Protein AF-A0ABC9Z0M8-F1 (afdb_monomer)

Nearest PDB structures (foldseek):
  5gpa-assembly1_A  TM=8.136E-01  e=2.003E-03  Halalkalibacterium halodurans C-125
  3f1b-assembly1_A-2  TM=7.529E-01  e=3.299E-03  Rhodococcus jostii RHA1
  6o6n-assembly1_A  TM=7.690E-01  e=6.971E-03  Mycobacterium tuberculosis
  5gp9-assembly1_A  TM=7.812E-01  e=6.971E-03  Halalkalibacterium halodurans C-125
  5gpa-assembly1_B  TM=7.809E-01  e=1.039E-02  Halalkalibacterium halodurans C-125

InterPro domains:
  IPR001647 DNA-binding HTH domain, TetR-type [PF00440] (26-63)
  IPR001647 DNA-binding HTH domain, TetR-type [PS50977] (18-78)
  IPR009057 Homedomain-like superfamily [SSF46689] (16-95)
  IPR050109 HTH-type, TetR-like transcriptional regulator [PTHR30055] (19-114)

Organism: NCBI:txid37332

Sequence (117 aa):
MESPLSLQALLTVAGPDDAVDTRIKEAALEQFALVGIRRTSADDIARRAGINRATLYRRMGGRGEITRAALAHEVRRTLAEIEQRIGDIADPLERHNRGFVVTVTILRDHPLLRRLF

pLDDT: mean 85.52, std 13.74, range [39.84, 98.19]

Mean predicted aligned error: 6.76 Å

Structure (mmCIF, N/CA/C/O backbone):
data_AF-A0ABC9Z0M8-F1
#
_entry.id   AF-A0ABC9Z0M8-F1
#
loop_
_atom_site.group_PDB
_atom_site.id
_atom_site.type_symbol
_atom_site.label_atom_id
_atom_site.label_alt_id
_atom_site.label_comp_id
_atom_site.label_asym_id
_atom_site.label_entity_id
_atom_site.label_seq_id
_atom_site.pdbx_PDB_ins_code
_atom_site.Cartn_x
_atom_site.Cartn_y
_atom_site.Cartn_z
_atom_site.occupancy
_atom_site.B_iso_or_equiv
_atom_site.auth_seq_id
_atom_site.auth_comp_id
_atom_site.auth_asym_id
_atom_site.auth_atom_id
_atom_site.pdbx_PDB_model_num
ATOM 1 N N . MET A 1 1 ? 28.057 8.109 -15.188 1.00 40.78 1 MET A N 1
ATOM 2 C CA . MET A 1 1 ? 28.169 7.335 -13.935 1.00 40.78 1 MET A CA 1
ATOM 3 C C . MET A 1 1 ? 26.968 7.718 -13.088 1.00 40.78 1 MET A C 1
ATOM 5 O O . MET A 1 1 ? 27.102 8.417 -12.101 1.00 40.78 1 MET A O 1
ATOM 9 N N . GLU A 1 2 ? 25.781 7.336 -13.549 1.00 39.84 2 GLU A N 1
ATOM 10 C CA . GLU A 1 2 ? 24.517 7.639 -12.881 1.00 39.84 2 GLU A CA 1
ATOM 11 C C . GLU A 1 2 ? 24.062 6.310 -12.299 1.00 39.84 2 GLU A C 1
ATOM 13 O O . GLU A 1 2 ? 23.705 5.402 -13.046 1.00 39.84 2 GLU A O 1
ATOM 18 N N . SER A 1 3 ? 24.181 6.154 -10.986 1.00 51.75 3 SER A N 1
ATOM 19 C CA . SER A 1 3 ? 23.597 5.018 -10.283 1.00 51.75 3 SER A CA 1
ATOM 20 C C . SER A 1 3 ? 22.269 5.502 -9.705 1.00 51.75 3 SER A C 1
ATOM 22 O O . SER A 1 3 ? 22.263 6.055 -8.603 1.00 51.75 3 SER A O 1
ATOM 24 N N . PRO A 1 4 ? 21.137 5.397 -10.428 1.00 48.53 4 PRO A N 1
ATOM 25 C CA . PRO A 1 4 ? 19.854 5.539 -9.779 1.00 48.53 4 PRO A CA 1
ATOM 26 C C . PRO A 1 4 ? 19.641 4.246 -8.996 1.00 48.53 4 PRO A C 1
ATOM 28 O O . PRO A 1 4 ? 19.800 3.155 -9.540 1.00 48.53 4 PRO A O 1
ATOM 31 N N . LEU A 1 5 ? 19.349 4.387 -7.707 1.00 55.28 5 LEU A N 1
ATOM 32 C CA . LEU A 1 5 ? 18.785 3.368 -6.818 1.00 55.28 5 LEU A CA 1
ATOM 33 C C . LEU A 1 5 ? 18.216 2.177 -7.607 1.00 55.28 5 LEU A C 1
ATOM 35 O O . LEU A 1 5 ? 17.166 2.311 -8.240 1.00 55.28 5 LEU A O 1
ATOM 39 N N . SER A 1 6 ? 18.932 1.047 -7.639 1.00 63.72 6 SER A N 1
ATOM 40 C CA . SER A 1 6 ? 18.496 -0.100 -8.436 1.00 63.72 6 SER A CA 1
ATOM 41 C C . SER A 1 6 ? 17.086 -0.496 -7.995 1.00 63.72 6 SER A C 1
ATOM 43 O O . SER A 1 6 ? 16.771 -0.476 -6.803 1.00 63.72 6 SER A O 1
ATOM 45 N N . LEU A 1 7 ? 16.216 -0.845 -8.946 1.00 57.41 7 LEU A N 1
ATOM 46 C CA . LEU A 1 7 ? 14.842 -1.272 -8.654 1.00 57.41 7 LEU A CA 1
ATOM 47 C C . LEU A 1 7 ? 14.821 -2.373 -7.575 1.00 57.41 7 LEU A C 1
ATOM 49 O O . LEU A 1 7 ? 13.988 -2.363 -6.673 1.00 57.41 7 LEU A O 1
ATOM 53 N N . GLN A 1 8 ? 15.837 -3.239 -7.593 1.00 58.53 8 GLN A N 1
ATOM 54 C CA . GLN A 1 8 ? 16.095 -4.252 -6.573 1.00 58.53 8 GLN A CA 1
ATOM 55 C C . GLN A 1 8 ? 16.373 -3.690 -5.168 1.00 58.53 8 GLN A C 1
ATOM 57 O O . GLN A 1 8 ? 15.874 -4.253 -4.194 1.00 58.53 8 GLN A O 1
ATOM 62 N N . ALA A 1 9 ? 17.118 -2.587 -5.036 1.00 62.19 9 ALA A N 1
ATOM 63 C CA . ALA A 1 9 ? 17.381 -1.941 -3.747 1.00 62.19 9 ALA A CA 1
ATOM 64 C C . ALA A 1 9 ? 16.103 -1.331 -3.148 1.00 62.19 9 ALA A C 1
ATOM 66 O O . ALA A 1 9 ? 15.881 -1.409 -1.944 1.00 62.19 9 ALA A O 1
ATOM 67 N N . LEU A 1 10 ? 15.215 -0.784 -3.984 1.00 62.12 10 LEU A N 1
ATOM 68 C CA . LEU A 1 10 ? 13.910 -0.284 -3.535 1.00 62.12 10 LEU A CA 1
ATOM 69 C C . LEU A 1 10 ? 12.962 -1.420 -3.110 1.00 62.12 10 LEU A C 1
ATOM 71 O O . LEU A 1 10 ? 12.147 -1.236 -2.205 1.00 62.12 10 LEU A O 1
ATOM 75 N N . LEU A 1 11 ? 13.089 -2.602 -3.718 1.00 62.00 11 LEU A N 1
ATOM 76 C CA . LEU A 1 11 ? 12.300 -3.790 -3.378 1.00 62.00 11 LEU A CA 1
ATOM 77 C C . LEU A 1 11 ? 12.731 -4.458 -2.055 1.00 62.00 11 LEU A C 1
ATOM 79 O O . LEU A 1 11 ? 11.906 -5.108 -1.417 1.00 62.00 11 LEU A O 1
ATOM 83 N N . THR A 1 12 ? 13.982 -4.283 -1.613 1.00 61.88 12 THR A N 1
ATOM 84 C CA . THR A 1 12 ? 14.573 -5.002 -0.458 1.00 61.88 12 THR A CA 1
ATOM 85 C C . THR A 1 12 ? 14.512 -4.267 0.889 1.00 61.88 12 THR A C 1
ATOM 87 O O . THR A 1 12 ? 14.834 -4.859 1.915 1.00 61.88 12 THR A O 1
ATOM 90 N N . VAL A 1 13 ? 14.068 -3.005 0.940 1.00 57.09 13 VAL A N 1
ATOM 91 C CA . VAL A 1 13 ? 14.150 -2.148 2.151 1.00 57.09 13 VAL A CA 1
ATOM 92 C C . VAL A 1 13 ? 13.149 -2.490 3.277 1.00 57.09 13 VAL A C 1
ATOM 94 O O . VAL A 1 13 ? 13.261 -1.949 4.374 1.00 57.09 13 VAL A O 1
ATOM 97 N N . ALA A 1 14 ? 12.199 -3.409 3.086 1.00 57.34 14 ALA A N 1
ATOM 98 C CA . ALA A 1 14 ? 11.239 -3.785 4.133 1.00 57.34 14 ALA A CA 1
ATOM 99 C C . ALA A 1 14 ? 11.323 -5.279 4.478 1.00 57.34 14 ALA A C 1
ATOM 101 O O . ALA A 1 14 ? 11.325 -6.120 3.581 1.00 57.34 14 ALA A O 1
ATOM 102 N N . GLY A 1 15 ? 11.356 -5.599 5.778 1.00 61.69 15 GLY A N 1
ATOM 103 C CA . GLY A 1 15 ? 11.262 -6.977 6.270 1.00 61.69 15 GLY A CA 1
ATOM 104 C C . GLY A 1 15 ? 9.948 -7.657 5.850 1.00 61.69 15 GLY A C 1
ATOM 105 O O . GLY A 1 15 ? 8.992 -6.965 5.490 1.00 61.69 15 GLY A O 1
ATOM 106 N N . PRO A 1 16 ? 9.892 -9.001 5.857 1.00 64.75 16 PRO A N 1
ATOM 107 C CA . PRO A 1 16 ? 8.727 -9.738 5.384 1.00 64.75 16 PRO A CA 1
ATOM 108 C C . PRO A 1 16 ? 7.494 -9.424 6.240 1.00 64.75 16 PRO A C 1
ATOM 110 O O . PRO A 1 16 ? 7.528 -9.552 7.463 1.00 64.75 16 PRO A O 1
ATOM 113 N N . ASP A 1 17 ? 6.411 -9.021 5.576 1.00 81.19 17 ASP A N 1
ATOM 114 C CA . ASP A 1 17 ? 5.098 -8.856 6.199 1.00 81.19 17 ASP A CA 1
ATOM 115 C C . ASP A 1 17 ? 4.492 -10.235 6.485 1.00 81.19 17 ASP A C 1
ATOM 117 O O . ASP A 1 17 ? 4.551 -11.129 5.637 1.00 81.19 17 ASP A O 1
ATOM 121 N N . ASP A 1 18 ? 3.879 -10.408 7.659 1.00 90.62 18 ASP A N 1
ATOM 122 C CA . ASP A 1 18 ? 3.026 -11.573 7.893 1.00 90.62 18 ASP A CA 1
ATOM 123 C C . ASP A 1 18 ? 1.660 -11.408 7.196 1.00 90.62 18 ASP A C 1
ATOM 125 O O . ASP A 1 18 ? 1.274 -10.326 6.744 1.00 90.62 18 ASP A O 1
ATOM 129 N N . ALA A 1 19 ? 0.886 -12.493 7.118 1.00 93.62 19 ALA A N 1
ATOM 130 C CA . ALA A 1 19 ? -0.404 -12.488 6.427 1.00 93.62 19 ALA A CA 1
ATOM 131 C C . ALA A 1 19 ? -1.436 -11.510 7.028 1.00 93.62 19 ALA A C 1
ATOM 133 O O . ALA A 1 19 ? -2.405 -11.138 6.364 1.00 93.62 19 ALA A O 1
ATOM 134 N N . VAL A 1 20 ? -1.291 -11.108 8.293 1.00 95.44 20 VAL A N 1
ATOM 135 C CA . VAL A 1 20 ? -2.172 -10.104 8.905 1.00 95.44 20 VAL A CA 1
ATOM 136 C C . VAL A 1 20 ? -1.747 -8.713 8.457 1.00 95.44 20 VAL A C 1
ATOM 138 O O . VAL A 1 20 ? -2.600 -7.905 8.093 1.00 95.44 20 VAL A O 1
ATOM 141 N N . ASP A 1 21 ? -0.445 -8.449 8.440 1.00 95.94 21 ASP A N 1
ATOM 142 C CA . ASP A 1 21 ? 0.108 -7.166 8.029 1.00 95.94 21 ASP A CA 1
ATOM 143 C C . ASP A 1 21 ? -0.183 -6.866 6.557 1.00 95.94 21 ASP A C 1
ATOM 145 O O . ASP A 1 21 ? -0.576 -5.742 6.235 1.00 95.94 21 ASP A O 1
ATOM 149 N N . THR A 1 22 ? -0.095 -7.872 5.681 1.00 95.81 22 THR A N 1
ATOM 150 C CA . THR A 1 22 ? -0.518 -7.758 4.277 1.00 95.81 22 THR A CA 1
ATOM 151 C C . THR A 1 22 ? -1.997 -7.393 4.168 1.00 95.81 22 THR A C 1
ATOM 153 O O . THR A 1 22 ? -2.326 -6.379 3.555 1.00 95.81 22 THR A O 1
ATOM 156 N N . ARG A 1 23 ? -2.892 -8.129 4.847 1.00 97.31 23 ARG A N 1
ATOM 157 C CA . ARG A 1 23 ? -4.342 -7.852 4.808 1.00 97.31 23 ARG A CA 1
ATOM 158 C C . ARG A 1 23 ? -4.695 -6.459 5.314 1.00 97.31 23 ARG A C 1
ATOM 160 O O . ARG A 1 23 ? -5.600 -5.824 4.781 1.00 97.31 23 ARG A O 1
ATOM 167 N N . ILE A 1 24 ? -4.002 -5.965 6.340 1.00 98.12 24 ILE A N 1
ATOM 168 C CA . ILE A 1 24 ? -4.202 -4.599 6.838 1.00 98.12 24 ILE A CA 1
ATOM 169 C C . ILE A 1 24 ? -3.841 -3.567 5.762 1.00 98.12 24 ILE A C 1
ATOM 171 O O . ILE A 1 24 ? -4.583 -2.603 5.564 1.00 98.12 24 ILE A O 1
ATOM 175 N N . LYS A 1 25 ? -2.707 -3.752 5.077 1.00 97.38 25 LYS A N 1
ATOM 176 C CA . LYS A 1 25 ? -2.224 -2.823 4.045 1.00 97.38 25 LYS A CA 1
ATOM 177 C C . LYS A 1 25 ? -3.140 -2.838 2.826 1.00 97.38 25 LYS A C 1
ATOM 179 O O . LYS A 1 25 ? -3.545 -1.767 2.384 1.00 97.38 25 LYS A O 1
ATOM 184 N N . GLU A 1 26 ? -3.549 -4.015 2.361 1.00 97.25 26 GLU A N 1
ATOM 185 C CA . GLU A 1 26 ? -4.524 -4.173 1.274 1.00 97.25 26 GLU A CA 1
ATOM 186 C C . GLU A 1 26 ? -5.876 -3.539 1.633 1.00 97.25 26 GLU A C 1
ATOM 188 O O . GLU A 1 26 ? -6.390 -2.707 0.887 1.00 97.25 26 GLU A O 1
ATOM 193 N N . ALA A 1 27 ? -6.406 -3.812 2.831 1.00 98.06 27 ALA A N 1
ATOM 194 C CA . ALA A 1 27 ? -7.648 -3.200 3.300 1.00 98.06 27 ALA A CA 1
ATOM 195 C C . ALA A 1 27 ? -7.566 -1.665 3.350 1.00 98.06 27 ALA A C 1
ATOM 197 O O . ALA A 1 27 ? -8.529 -0.974 3.005 1.00 98.06 27 ALA A O 1
ATOM 198 N N . ALA A 1 28 ? -6.422 -1.117 3.769 1.00 97.81 28 ALA A N 1
ATOM 199 C CA . ALA A 1 28 ? -6.185 0.319 3.762 1.00 97.81 28 ALA A CA 1
ATOM 200 C C . ALA A 1 28 ? -6.160 0.885 2.336 1.00 97.81 28 ALA A C 1
ATOM 202 O O . ALA A 1 28 ? -6.844 1.875 2.080 1.00 97.81 28 ALA A O 1
ATOM 203 N N . LEU A 1 29 ? -5.442 0.248 1.407 1.00 97.06 29 LEU A N 1
ATOM 204 C CA . LEU A 1 29 ? -5.376 0.656 -0.001 1.00 97.06 29 LEU A CA 1
ATOM 205 C C . LEU A 1 29 ? -6.757 0.639 -0.661 1.00 97.06 29 LEU A C 1
ATOM 207 O O . LEU A 1 29 ? -7.135 1.604 -1.326 1.00 97.06 29 LEU A O 1
ATOM 211 N N . GLU A 1 30 ? -7.556 -0.394 -0.405 1.00 95.94 30 GLU A N 1
ATOM 212 C CA . GLU A 1 30 ? -8.930 -0.484 -0.899 1.00 95.94 30 GLU A CA 1
ATOM 213 C C . GLU A 1 30 ? -9.811 0.651 -0.361 1.00 95.94 30 GLU A C 1
ATOM 215 O O . GLU A 1 30 ? -10.587 1.254 -1.106 1.00 95.94 30 GLU A O 1
ATOM 220 N N . GLN A 1 31 ? -9.692 0.992 0.926 1.00 96.25 31 GLN A N 1
ATOM 221 C CA . GLN A 1 31 ? -10.410 2.140 1.484 1.00 96.25 31 GLN A CA 1
ATOM 222 C C . GLN A 1 31 ? -9.913 3.473 0.916 1.00 96.25 31 GLN A C 1
ATOM 224 O O . GLN A 1 31 ? -10.728 4.338 0.583 1.00 96.25 31 GLN A O 1
ATOM 229 N N . PHE A 1 32 ? -8.603 3.626 0.724 1.00 95.12 32 PHE A N 1
ATOM 230 C CA . PHE A 1 32 ? -8.025 4.823 0.119 1.00 95.12 32 PHE A CA 1
ATOM 231 C C . PHE A 1 32 ? -8.525 5.018 -1.315 1.00 95.12 32 PHE A C 1
ATOM 233 O O . PHE A 1 32 ? -8.890 6.136 -1.673 1.00 95.12 32 PHE A O 1
ATOM 240 N N . ALA A 1 33 ? -8.623 3.948 -2.105 1.00 91.88 33 ALA A N 1
ATOM 241 C CA . ALA A 1 33 ? -9.184 3.994 -3.453 1.00 91.88 33 ALA A CA 1
ATOM 242 C C . ALA A 1 33 ? -10.690 4.317 -3.446 1.00 91.88 33 ALA A C 1
ATOM 244 O O . ALA A 1 33 ? -11.175 5.065 -4.298 1.00 91.88 33 ALA A O 1
ATOM 245 N N . LEU A 1 34 ? -11.438 3.795 -2.467 1.00 91.94 34 LEU A N 1
ATOM 246 C CA . LEU A 1 34 ? -12.888 3.967 -2.393 1.00 91.94 34 LEU A CA 1
ATOM 247 C C . LEU A 1 34 ? -13.299 5.382 -1.966 1.00 91.94 34 LEU A C 1
ATOM 249 O O . LEU A 1 34 ? -14.115 6.020 -2.640 1.00 91.94 34 LEU A O 1
ATOM 253 N N . VAL A 1 35 ? -12.748 5.889 -0.860 1.00 91.00 35 VAL A N 1
ATOM 254 C CA . VAL A 1 35 ? -13.201 7.144 -0.222 1.00 91.00 35 VAL A CA 1
ATOM 255 C C . VAL A 1 35 ? -12.109 8.207 -0.084 1.00 91.00 35 VAL A C 1
ATOM 257 O O . VAL A 1 35 ? -12.406 9.336 0.306 1.00 91.00 35 VAL A O 1
ATOM 260 N N . GLY A 1 36 ? -10.865 7.890 -0.444 1.00 91.25 36 GLY A N 1
ATOM 261 C CA . GLY A 1 36 ? -9.706 8.765 -0.274 1.00 91.25 36 GLY A CA 1
ATOM 262 C C . GLY A 1 36 ? -9.027 8.599 1.089 1.00 91.25 36 GLY A C 1
ATOM 263 O O . GLY A 1 36 ? -9.651 8.226 2.088 1.00 91.25 36 GLY A O 1
ATOM 264 N N . ILE A 1 37 ? -7.731 8.927 1.152 1.00 92.12 37 ILE A N 1
ATOM 265 C CA . ILE A 1 37 ? -6.914 8.771 2.368 1.00 92.12 37 ILE A CA 1
ATOM 266 C C . ILE A 1 37 ? -7.510 9.573 3.528 1.00 92.12 37 ILE A C 1
ATOM 268 O O . ILE A 1 37 ? -7.750 9.011 4.590 1.00 92.12 37 ILE A O 1
ATOM 272 N N . ARG A 1 38 ? -7.813 10.863 3.335 1.00 91.00 38 ARG A N 1
ATOM 273 C CA . ARG A 1 38 ? -8.297 11.740 4.421 1.00 91.00 38 ARG A CA 1
ATOM 274 C C . ARG A 1 38 ? -9.606 11.264 5.060 1.00 91.00 38 ARG A C 1
ATOM 276 O O . ARG A 1 38 ? -9.779 11.437 6.259 1.00 91.00 38 ARG A O 1
ATOM 283 N N . ARG A 1 39 ? -10.510 10.667 4.276 1.00 92.50 39 ARG A N 1
ATOM 284 C CA . ARG A 1 39 ? -11.838 10.222 4.738 1.00 92.50 39 ARG A CA 1
ATOM 285 C C . ARG A 1 39 ? -11.855 8.792 5.272 1.00 92.50 39 ARG A C 1
ATOM 287 O O . ARG A 1 39 ? -12.841 8.391 5.875 1.00 92.50 39 ARG A O 1
ATOM 294 N N . THR A 1 40 ? -10.792 8.023 5.055 1.00 95.19 40 THR A N 1
ATOM 295 C CA . THR A 1 40 ? -10.708 6.644 5.545 1.00 95.19 40 THR A CA 1
ATOM 296 C C . THR A 1 40 ? -10.494 6.628 7.063 1.00 95.19 40 THR A C 1
ATOM 298 O O . THR A 1 40 ? -9.577 7.287 7.569 1.00 95.19 40 THR A O 1
ATOM 301 N N . SER A 1 41 ? -11.303 5.853 7.788 1.00 95.56 41 SER A N 1
ATOM 302 C CA . SER A 1 41 ? -11.178 5.667 9.238 1.00 95.56 41 SER A CA 1
ATOM 303 C C . SER A 1 41 ? -10.365 4.412 9.589 1.00 95.56 41 SER A C 1
ATOM 305 O O . SER A 1 41 ? -10.276 3.470 8.803 1.00 95.56 41 SER A O 1
ATOM 307 N N . ALA A 1 42 ? -9.764 4.376 10.784 1.00 95.75 42 ALA A N 1
ATOM 308 C CA . ALA A 1 42 ? -9.084 3.171 11.277 1.00 95.75 42 ALA A CA 1
ATOM 309 C C . ALA A 1 42 ? -10.067 2.009 11.511 1.00 95.75 42 ALA A C 1
ATOM 311 O O . ALA A 1 42 ? -9.695 0.850 11.341 1.00 95.75 42 ALA A O 1
ATOM 312 N N . ASP A 1 43 ? -11.318 2.319 11.858 1.00 96.94 43 ASP A N 1
ATOM 313 C CA . ASP A 1 43 ? -12.363 1.320 12.084 1.00 96.94 43 ASP A CA 1
ATOM 314 C C . ASP A 1 43 ? -12.780 0.645 10.773 1.00 96.94 43 ASP A C 1
ATOM 316 O O . ASP A 1 43 ? -12.929 -0.575 10.733 1.00 96.94 43 ASP A O 1
ATOM 320 N N . ASP A 1 44 ? -12.875 1.400 9.674 1.00 96.94 44 ASP A N 1
ATOM 321 C CA . ASP A 1 44 ? -13.152 0.838 8.349 1.00 96.94 44 ASP A CA 1
ATOM 322 C C . ASP A 1 44 ? -12.038 -0.087 7.864 1.00 96.94 44 ASP A C 1
ATOM 324 O O . ASP A 1 44 ? -12.320 -1.159 7.324 1.00 96.94 44 ASP A O 1
ATOM 328 N N . ILE A 1 45 ? -10.779 0.303 8.093 1.00 98.12 45 ILE A N 1
ATOM 329 C CA . ILE A 1 45 ? -9.614 -0.529 7.770 1.00 98.12 45 ILE A CA 1
ATOM 330 C C . ILE A 1 45 ? -9.648 -1.813 8.599 1.00 98.12 45 ILE A C 1
ATOM 332 O O . ILE A 1 45 ? -9.542 -2.900 8.038 1.00 98.12 45 ILE A O 1
ATOM 336 N N . ALA A 1 46 ? -9.828 -1.706 9.919 1.00 97.81 46 ALA A N 1
ATOM 337 C CA . ALA A 1 46 ? -9.854 -2.858 10.816 1.00 97.81 46 ALA A CA 1
ATOM 338 C C . ALA A 1 46 ? -10.985 -3.832 10.450 1.00 97.81 46 ALA A C 1
ATOM 340 O O . ALA A 1 46 ? -10.746 -5.031 10.294 1.00 97.81 46 ALA A O 1
ATOM 341 N N . ARG A 1 47 ? -12.195 -3.306 10.217 1.00 97.88 47 ARG A N 1
ATOM 342 C CA . ARG A 1 47 ? -13.363 -4.082 9.787 1.00 97.88 47 ARG A CA 1
ATOM 343 C C . ARG A 1 47 ? -13.103 -4.811 8.472 1.00 97.88 47 ARG A C 1
ATOM 345 O O . ARG A 1 47 ? -13.378 -6.003 8.384 1.00 97.88 47 ARG A O 1
ATOM 352 N N . ARG A 1 48 ? -12.560 -4.125 7.462 1.00 97.81 48 ARG A N 1
ATOM 353 C CA . ARG A 1 48 ? -12.245 -4.731 6.158 1.00 97.81 48 ARG A CA 1
ATOM 354 C C . ARG A 1 48 ? -11.124 -5.768 6.252 1.00 97.81 48 ARG A C 1
ATOM 356 O O . ARG A 1 48 ? -11.212 -6.807 5.614 1.00 97.81 48 ARG A O 1
ATOM 363 N N . ALA A 1 49 ? -10.123 -5.530 7.094 1.00 97.69 49 ALA A N 1
ATOM 364 C CA . ALA A 1 49 ? -9.061 -6.490 7.377 1.00 97.69 49 ALA A CA 1
ATOM 365 C C . ALA A 1 49 ? -9.519 -7.662 8.273 1.00 97.69 49 ALA A C 1
ATOM 367 O O . ALA A 1 49 ? -8.728 -8.566 8.540 1.00 97.69 49 ALA A O 1
ATOM 368 N N . GLY A 1 50 ? -10.766 -7.673 8.763 1.00 97.94 50 GLY A N 1
ATOM 369 C CA . GLY A 1 50 ? -11.289 -8.731 9.630 1.00 97.94 50 GLY A CA 1
ATOM 370 C C . GLY A 1 50 ? -10.601 -8.796 10.997 1.00 97.94 50 GLY A C 1
ATOM 371 O O . GLY A 1 50 ? -10.406 -9.884 11.536 1.00 97.94 50 GLY A O 1
ATOM 372 N N . ILE A 1 51 ? -10.179 -7.651 11.542 1.00 98.19 51 ILE A N 1
ATOM 373 C CA . ILE A 1 51 ? -9.515 -7.547 12.848 1.00 98.19 51 ILE A CA 1
ATOM 374 C C . ILE A 1 51 ? -10.158 -6.460 13.714 1.00 98.19 51 ILE A C 1
ATOM 376 O O . ILE A 1 51 ? -10.870 -5.584 13.230 1.00 98.19 51 ILE A O 1
ATOM 380 N N . ASN A 1 52 ? -9.870 -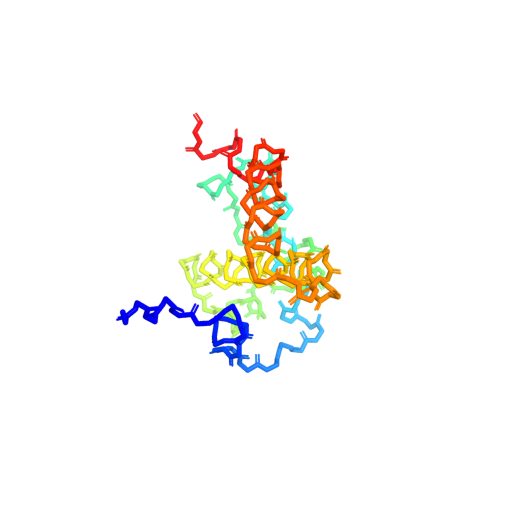6.476 15.016 1.00 97.62 52 ASN A N 1
ATOM 381 C CA . ASN A 1 52 ? -10.258 -5.374 15.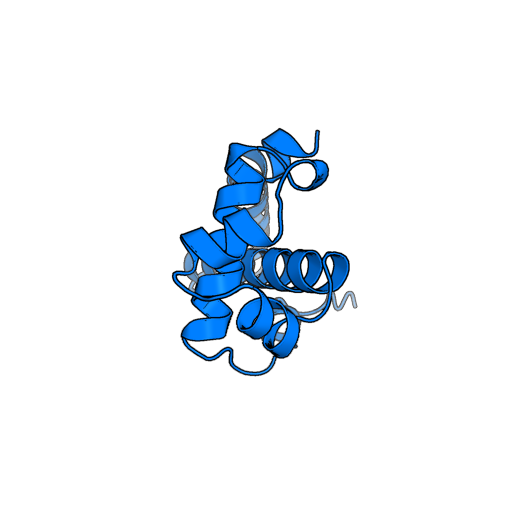896 1.00 97.62 52 ASN A CA 1
ATOM 382 C C . ASN A 1 52 ? -9.281 -4.185 15.800 1.00 97.62 52 ASN A C 1
ATOM 384 O O . ASN A 1 52 ? -8.102 -4.333 15.462 1.00 97.62 52 ASN A O 1
ATOM 388 N N . ARG A 1 53 ? -9.772 -2.995 16.162 1.00 97.19 53 ARG A N 1
ATOM 389 C CA . ARG A 1 53 ? -9.014 -1.735 16.117 1.00 97.19 53 ARG A CA 1
ATOM 390 C C . ARG A 1 53 ? -7.750 -1.751 16.987 1.00 97.19 53 ARG A C 1
ATOM 392 O O . ARG A 1 53 ? -6.724 -1.207 16.591 1.00 97.19 53 ARG A O 1
ATOM 399 N N . ALA A 1 54 ? -7.797 -2.398 18.152 1.00 97.25 54 ALA A N 1
ATOM 400 C CA . ALA A 1 54 ? -6.635 -2.515 19.037 1.00 97.25 54 ALA A CA 1
ATOM 401 C C . ALA A 1 54 ? -5.491 -3.311 18.381 1.00 97.25 54 ALA A C 1
ATOM 403 O O . ALA A 1 54 ? -4.325 -2.947 18.500 1.00 97.25 54 ALA A O 1
ATOM 404 N N . THR A 1 55 ? -5.824 -4.367 17.636 1.00 97.44 55 THR A N 1
ATOM 405 C CA . THR A 1 55 ? -4.860 -5.177 16.879 1.00 97.44 55 THR A CA 1
ATOM 406 C C . THR A 1 55 ? -4.264 -4.389 15.721 1.00 97.44 55 THR A C 1
ATOM 408 O O . THR A 1 55 ? -3.059 -4.479 15.502 1.00 97.44 55 THR A O 1
ATOM 411 N N . LEU A 1 56 ? -5.076 -3.580 15.032 1.00 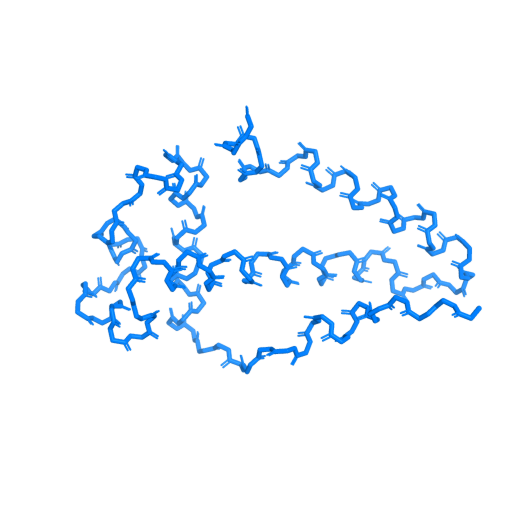97.88 56 LEU A N 1
ATOM 412 C CA . LEU A 1 56 ? -4.605 -2.682 13.977 1.00 97.88 56 LEU A CA 1
ATOM 413 C C . LEU A 1 56 ? -3.532 -1.718 14.506 1.00 97.88 56 LEU A C 1
ATOM 415 O O . LEU A 1 56 ? -2.427 -1.689 13.970 1.00 97.88 56 LEU A O 1
ATOM 419 N N . TYR A 1 57 ? -3.826 -0.977 15.581 1.00 97.06 57 TYR A N 1
ATOM 420 C CA . TYR A 1 57 ? -2.868 -0.020 16.147 1.00 97.06 57 TYR A CA 1
ATOM 421 C C . TYR A 1 57 ? -1.629 -0.694 16.734 1.00 97.06 57 TYR A C 1
ATOM 423 O O . TYR A 1 57 ? -0.531 -0.168 16.585 1.00 97.06 57 TYR A O 1
ATOM 431 N N . ARG A 1 58 ? -1.775 -1.868 17.362 1.00 96.31 58 ARG A N 1
ATOM 432 C CA . ARG A 1 58 ? -0.628 -2.627 17.878 1.00 96.31 58 ARG A CA 1
ATOM 433 C C . ARG A 1 58 ? 0.339 -3.037 16.763 1.00 96.31 58 ARG A C 1
ATOM 435 O O . ARG A 1 58 ? 1.540 -3.020 16.988 1.00 96.31 58 ARG A O 1
ATOM 442 N N . ARG A 1 59 ? -0.180 -3.426 15.593 1.00 94.88 59 ARG A N 1
ATOM 443 C CA . ARG A 1 59 ? 0.630 -3.904 14.460 1.00 94.88 59 ARG A CA 1
ATOM 444 C C . ARG A 1 59 ? 1.210 -2.776 13.615 1.00 94.88 59 ARG A C 1
ATOM 446 O O . ARG A 1 59 ? 2.369 -2.838 13.233 1.00 94.88 59 ARG A O 1
ATOM 453 N N . MET A 1 60 ? 0.412 -1.750 13.326 1.00 95.00 60 MET A N 1
ATOM 454 C CA . MET A 1 60 ? 0.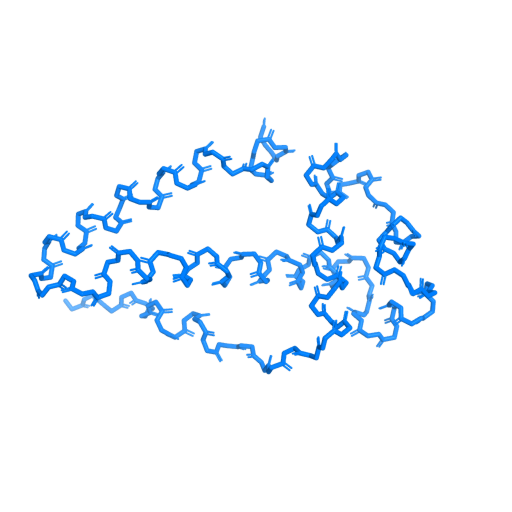786 -0.712 12.359 1.00 95.00 60 MET A CA 1
ATOM 455 C C . MET A 1 60 ? 1.160 0.629 12.979 1.00 95.00 60 MET A C 1
ATOM 457 O O . MET A 1 60 ? 1.644 1.497 12.261 1.00 95.00 60 MET A O 1
ATOM 461 N N . GLY A 1 61 ? 0.907 0.843 14.269 1.00 95.31 61 GLY A N 1
ATOM 462 C CA . GLY A 1 61 ? 0.972 2.175 14.862 1.00 95.31 61 GLY A CA 1
ATOM 463 C C . GLY A 1 61 ? -0.193 3.062 14.415 1.00 95.31 61 GLY A C 1
ATOM 464 O O . GLY A 1 61 ? -1.256 2.576 14.026 1.00 95.31 61 GLY A O 1
ATOM 465 N N . GLY A 1 62 ? -0.012 4.379 14.515 1.00 94.75 62 GLY A N 1
ATOM 466 C CA . GLY A 1 62 ? -1.049 5.379 14.274 1.00 94.75 62 GLY A CA 1
ATOM 467 C C . GLY A 1 62 ? -1.494 5.530 12.812 1.00 94.75 62 GLY A C 1
ATOM 468 O O . GLY A 1 62 ? -1.086 4.819 11.895 1.00 94.75 62 GLY A O 1
ATOM 469 N N . ARG A 1 63 ? -2.387 6.500 12.573 1.00 92.81 63 ARG A N 1
ATOM 470 C CA . ARG A 1 63 ? -2.997 6.746 11.250 1.00 92.81 63 ARG A CA 1
ATOM 471 C C . ARG A 1 63 ? -1.954 7.049 10.167 1.00 92.81 63 ARG A C 1
ATOM 473 O O . ARG A 1 63 ? -2.129 6.623 9.021 1.00 92.81 63 ARG A O 1
ATOM 480 N N . GLY A 1 64 ? -0.911 7.804 10.517 1.00 93.19 64 GLY A N 1
ATOM 481 C CA . GLY A 1 64 ? 0.170 8.167 9.601 1.00 93.19 64 GLY A CA 1
ATOM 482 C C . GLY A 1 64 ? 1.027 6.958 9.234 1.00 93.19 64 GLY A C 1
ATOM 483 O O . GLY A 1 64 ? 1.358 6.765 8.067 1.00 93.19 64 GLY A O 1
ATOM 484 N N . GLU A 1 65 ? 1.314 6.105 10.210 1.00 95.69 65 GLU A N 1
ATOM 485 C CA . GLU A 1 65 ? 2.065 4.866 10.055 1.00 95.69 65 GLU A CA 1
ATOM 486 C C . GLU A 1 65 ? 1.309 3.843 9.212 1.00 95.69 65 GLU A C 1
ATOM 488 O O . GLU A 1 65 ? 1.878 3.335 8.249 1.00 95.69 65 GLU A O 1
ATOM 493 N N . ILE A 1 66 ? 0.009 3.649 9.464 1.00 95.75 66 ILE A N 1
ATOM 494 C CA . ILE A 1 66 ? -0.870 2.820 8.622 1.00 95.75 66 ILE A CA 1
ATOM 495 C C . ILE A 1 66 ? -0.829 3.302 7.167 1.00 95.75 66 ILE A C 1
ATOM 497 O O . ILE A 1 66 ? -0.673 2.506 6.243 1.00 95.75 66 ILE A O 1
ATOM 501 N N . THR A 1 67 ? -0.943 4.617 6.954 1.00 94.25 67 THR A N 1
ATOM 502 C CA . THR A 1 67 ? -0.936 5.200 5.604 1.00 94.25 67 THR A CA 1
ATOM 503 C C . THR A 1 67 ? 0.402 4.964 4.911 1.00 94.25 67 THR A C 1
ATOM 505 O O . THR A 1 67 ? 0.429 4.505 3.772 1.00 94.25 67 THR A O 1
ATOM 508 N N . ARG A 1 68 ? 1.517 5.221 5.601 1.00 92.12 68 ARG A N 1
ATOM 509 C CA . ARG A 1 68 ? 2.864 5.009 5.060 1.00 92.12 68 ARG A CA 1
ATOM 510 C C . ARG A 1 68 ? 3.118 3.539 4.738 1.00 92.12 68 ARG A C 1
ATOM 512 O O . ARG A 1 68 ? 3.639 3.243 3.670 1.00 92.12 68 ARG A O 1
ATOM 519 N N . ALA A 1 69 ? 2.730 2.632 5.633 1.00 93.12 69 ALA A N 1
ATOM 520 C CA . ALA A 1 69 ? 2.902 1.195 5.452 1.00 93.12 69 ALA A CA 1
ATOM 521 C C . ALA A 1 69 ? 2.116 0.678 4.240 1.00 93.12 69 ALA A C 1
ATOM 523 O O . ALA A 1 69 ? 2.664 -0.075 3.436 1.00 93.12 69 ALA A O 1
ATOM 524 N N . ALA A 1 70 ? 0.866 1.121 4.083 1.00 94.38 70 ALA A N 1
ATOM 525 C CA . ALA A 1 70 ? 0.021 0.776 2.946 1.00 94.38 70 ALA A CA 1
ATOM 526 C C . ALA A 1 70 ? 0.595 1.308 1.623 1.00 94.38 70 ALA A C 1
ATOM 528 O O . ALA A 1 70 ? 0.773 0.544 0.680 1.00 94.38 70 ALA A O 1
ATOM 529 N N . LEU A 1 71 ? 0.971 2.589 1.557 1.00 91.06 71 LEU A N 1
ATOM 530 C CA . LEU A 1 71 ? 1.554 3.167 0.340 1.00 91.06 71 LEU A CA 1
ATOM 531 C C . LEU A 1 71 ? 2.899 2.523 -0.022 1.00 91.06 71 LEU A C 1
ATOM 533 O O . LEU A 1 71 ? 3.146 2.233 -1.186 1.00 91.06 71 LEU A O 1
ATOM 537 N N . ALA A 1 72 ? 3.751 2.236 0.964 1.00 89.00 72 ALA A N 1
ATOM 538 C CA . ALA A 1 72 ? 5.008 1.529 0.728 1.00 89.00 72 ALA A CA 1
ATOM 539 C C . ALA A 1 72 ? 4.788 0.088 0.239 1.00 89.00 72 ALA A C 1
ATOM 541 O O . ALA A 1 72 ? 5.620 -0.445 -0.494 1.00 89.00 72 ALA A O 1
ATOM 542 N N . HIS A 1 73 ? 3.702 -0.565 0.660 1.00 91.25 73 HIS A N 1
ATOM 543 C CA . HIS A 1 73 ? 3.302 -1.867 0.128 1.00 91.25 73 HIS A CA 1
ATOM 544 C C . HIS A 1 73 ? 2.883 -1.760 -1.341 1.00 91.25 73 HIS A C 1
ATOM 546 O O . HIS A 1 73 ? 3.384 -2.523 -2.163 1.00 91.25 73 HIS A O 1
ATOM 552 N N . GLU A 1 74 ? 2.070 -0.763 -1.693 1.00 91.19 74 GLU A N 1
ATOM 553 C CA . GLU A 1 74 ? 1.629 -0.569 -3.079 1.00 91.19 74 GLU A CA 1
ATOM 554 C C . GLU A 1 74 ? 2.771 -0.201 -4.027 1.00 91.19 74 GLU A C 1
ATOM 556 O O . GLU A 1 74 ? 2.857 -0.727 -5.137 1.00 91.19 74 GLU A O 1
ATOM 561 N N . VAL A 1 75 ? 3.701 0.647 -3.576 1.00 86.94 75 VAL A N 1
ATOM 562 C CA . VAL A 1 75 ? 4.911 0.964 -4.344 1.00 86.94 75 VAL A CA 1
ATOM 563 C C . VAL A 1 75 ? 5.705 -0.311 -4.613 1.00 86.94 75 VAL A C 1
ATOM 565 O O . VAL A 1 75 ? 6.043 -0.577 -5.760 1.00 86.94 75 VAL A O 1
ATOM 568 N N . ARG A 1 76 ? 5.953 -1.150 -3.600 1.00 86.25 76 ARG A N 1
ATOM 569 C CA . ARG A 1 76 ? 6.676 -2.421 -3.788 1.00 86.25 76 ARG A CA 1
ATOM 570 C C . ARG A 1 76 ? 5.957 -3.362 -4.752 1.00 86.25 76 ARG A C 1
ATOM 572 O O . ARG A 1 76 ? 6.604 -3.924 -5.629 1.00 86.25 76 ARG A O 1
ATOM 579 N N . ARG A 1 77 ? 4.635 -3.500 -4.622 1.00 87.75 77 ARG A N 1
ATOM 580 C CA . ARG A 1 77 ? 3.807 -4.305 -5.530 1.00 87.75 77 ARG A CA 1
ATOM 581 C C . ARG A 1 77 ? 3.918 -3.803 -6.975 1.00 87.75 77 ARG A C 1
ATOM 583 O O . ARG A 1 77 ? 4.154 -4.599 -7.876 1.00 87.75 77 ARG A O 1
ATOM 590 N N . THR A 1 78 ? 3.835 -2.489 -7.175 1.00 86.44 78 THR A N 1
ATOM 591 C CA . THR A 1 78 ? 3.973 -1.846 -8.491 1.00 86.44 78 THR A CA 1
ATOM 592 C C . THR A 1 78 ? 5.365 -2.057 -9.087 1.00 86.44 78 THR A C 1
ATOM 594 O O . THR A 1 78 ? 5.499 -2.410 -10.254 1.00 86.44 78 THR A O 1
ATOM 597 N N . LEU A 1 79 ? 6.419 -1.880 -8.287 1.00 84.38 79 LEU A N 1
ATOM 598 C CA . LEU A 1 79 ? 7.798 -2.096 -8.729 1.00 84.38 79 LEU A CA 1
ATOM 599 C C . LEU A 1 79 ? 8.053 -3.565 -9.099 1.00 84.38 79 LEU A C 1
ATOM 601 O O . LEU A 1 79 ? 8.725 -3.829 -10.092 1.00 84.38 79 LEU A O 1
ATOM 605 N N . ALA A 1 80 ? 7.487 -4.513 -8.348 1.00 86.12 80 ALA A N 1
ATOM 606 C CA . ALA A 1 80 ? 7.574 -5.935 -8.669 1.00 86.12 80 ALA A CA 1
ATOM 607 C C . ALA A 1 80 ? 6.850 -6.271 -9.985 1.00 86.12 80 ALA A C 1
ATOM 609 O O . ALA A 1 80 ? 7.373 -7.039 -10.787 1.00 86.12 80 ALA A O 1
ATOM 610 N N . GLU A 1 81 ? 5.689 -5.663 -10.242 1.00 87.75 81 GLU A N 1
ATOM 611 C CA . GLU A 1 81 ? 4.974 -5.803 -11.515 1.00 87.75 81 GLU A CA 1
ATOM 612 C C . GLU A 1 81 ? 5.775 -5.227 -12.695 1.00 87.75 81 GLU A C 1
ATOM 614 O O . GLU A 1 81 ? 5.828 -5.835 -13.764 1.00 87.75 81 GLU A O 1
ATOM 619 N N . ILE A 1 82 ? 6.433 -4.079 -12.507 1.00 86.69 82 ILE A N 1
ATOM 620 C CA . ILE A 1 82 ? 7.325 -3.500 -13.519 1.00 86.69 82 ILE A CA 1
ATOM 621 C C . ILE A 1 82 ? 8.482 -4.460 -13.812 1.00 86.69 82 ILE A C 1
ATOM 623 O O . ILE A 1 82 ? 8.713 -4.774 -14.977 1.00 86.69 82 ILE A O 1
ATOM 627 N N . GLU A 1 83 ? 9.167 -4.960 -12.778 1.00 85.19 83 GLU A N 1
ATOM 628 C CA . GLU A 1 83 ? 10.289 -5.893 -12.943 1.00 85.19 83 GLU A CA 1
ATOM 629 C C . GLU A 1 83 ? 9.852 -7.190 -13.635 1.00 85.19 83 GLU A C 1
ATOM 631 O O . GLU A 1 83 ? 10.551 -7.667 -14.519 1.00 85.19 83 GLU A O 1
ATOM 636 N N . GLN A 1 84 ? 8.668 -7.725 -13.330 1.00 87.75 84 GLN A N 1
ATOM 637 C CA . GLN A 1 84 ? 8.129 -8.898 -14.031 1.00 87.75 84 GLN A CA 1
ATOM 638 C C . GLN A 1 84 ? 7.908 -8.658 -15.531 1.00 87.75 84 GLN A C 1
ATOM 640 O O . GLN A 1 84 ? 8.019 -9.593 -16.316 1.00 87.75 84 GLN A O 1
ATOM 645 N N . ARG A 1 85 ? 7.587 -7.423 -15.938 1.00 88.25 85 ARG A N 1
ATOM 646 C CA . ARG A 1 85 ? 7.292 -7.070 -17.338 1.00 88.25 85 ARG A CA 1
ATOM 647 C C . ARG A 1 85 ? 8.529 -6.738 -18.173 1.00 88.25 85 ARG A C 1
ATOM 649 O O . ARG A 1 85 ? 8.418 -6.709 -19.394 1.00 88.25 85 ARG A O 1
ATOM 656 N N . ILE A 1 86 ? 9.649 -6.390 -17.537 1.00 88.12 86 ILE A N 1
ATOM 657 C CA . ILE A 1 86 ? 10.883 -5.965 -18.230 1.00 88.12 86 ILE A CA 1
ATOM 658 C C . ILE A 1 86 ? 12.106 -6.810 -17.855 1.00 88.12 86 ILE A C 1
ATOM 660 O O . ILE A 1 86 ? 13.197 -6.580 -18.376 1.00 88.12 86 ILE A O 1
ATOM 664 N N . GLY A 1 87 ? 11.937 -7.751 -16.925 1.00 86.00 87 GLY A N 1
ATOM 665 C CA . GLY A 1 87 ? 12.988 -8.545 -16.295 1.00 86.00 87 GLY A CA 1
ATOM 666 C C . GLY A 1 87 ? 13.829 -9.355 -17.277 1.00 86.00 87 GLY A C 1
ATOM 667 O O . GLY A 1 87 ? 15.042 -9.493 -17.102 1.00 86.00 87 GLY A O 1
ATOM 668 N N . ASP A 1 88 ? 13.170 -9.845 -18.321 1.00 90.12 88 ASP A N 1
ATOM 669 C CA . ASP A 1 88 ? 13.677 -10.711 -19.383 1.00 90.12 88 ASP A CA 1
ATOM 670 C C . ASP A 1 88 ? 14.275 -9.949 -20.577 1.00 90.12 88 ASP A C 1
ATOM 672 O O . ASP A 1 88 ? 14.915 -10.555 -21.436 1.00 90.12 88 ASP A O 1
ATOM 676 N N . ILE A 1 89 ? 14.132 -8.620 -20.622 1.00 89.94 89 ILE A N 1
ATOM 677 C CA . ILE A 1 89 ? 14.701 -7.796 -21.692 1.00 89.94 89 ILE A CA 1
ATOM 678 C C . ILE A 1 89 ? 16.210 -7.651 -21.473 1.00 89.94 89 ILE A C 1
ATOM 680 O O . ILE A 1 89 ? 16.661 -7.067 -20.478 1.00 89.94 89 ILE A O 1
ATOM 684 N N . ALA A 1 90 ? 16.980 -8.190 -22.422 1.00 88.75 90 ALA A N 1
ATOM 685 C CA . ALA A 1 90 ? 18.439 -8.226 -22.379 1.00 88.75 90 ALA A CA 1
ATOM 686 C C . ALA A 1 90 ? 19.094 -6.896 -22.781 1.00 88.75 90 ALA A C 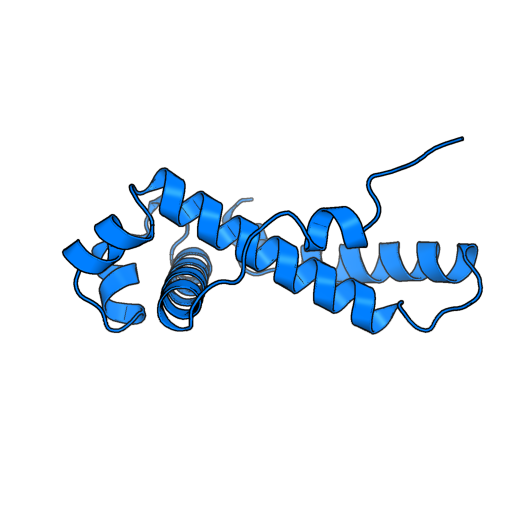1
ATOM 688 O O . ALA A 1 90 ? 20.090 -6.512 -22.170 1.00 88.75 90 ALA A O 1
ATOM 689 N N . ASP A 1 91 ? 18.552 -6.192 -23.785 1.00 92.31 91 ASP A N 1
ATOM 690 C CA . ASP A 1 91 ? 19.083 -4.890 -24.200 1.00 92.31 91 ASP A CA 1
ATOM 691 C C . ASP A 1 91 ? 18.762 -3.817 -23.140 1.00 92.31 91 ASP A C 1
ATOM 693 O O . ASP A 1 91 ? 17.584 -3.549 -22.878 1.00 92.31 91 ASP A O 1
ATOM 697 N N . PRO A 1 92 ? 19.772 -3.169 -22.524 1.00 84.88 92 PRO A N 1
ATOM 698 C CA . PRO A 1 92 ? 19.537 -2.171 -21.485 1.00 84.88 92 PRO A CA 1
ATOM 699 C C . PRO A 1 92 ? 18.714 -0.970 -21.962 1.00 84.88 92 PRO A C 1
ATOM 701 O O . PRO A 1 92 ? 17.932 -0.419 -21.183 1.00 84.88 92 PRO A O 1
ATOM 704 N N . LEU A 1 93 ? 18.872 -0.560 -23.226 1.00 86.62 93 LEU A N 1
ATOM 705 C CA . LEU A 1 93 ? 18.145 0.583 -23.775 1.00 86.62 93 LEU A CA 1
ATOM 706 C C . LEU A 1 93 ? 16.673 0.231 -24.024 1.00 86.62 93 LEU A C 1
ATOM 708 O O . LEU A 1 93 ? 15.783 0.980 -23.616 1.00 86.62 93 LEU A O 1
ATOM 712 N N . GLU A 1 94 ? 16.398 -0.928 -24.621 1.00 89.50 94 GLU A N 1
ATOM 713 C CA . GLU A 1 94 ? 15.042 -1.452 -24.778 1.00 89.50 94 GLU A CA 1
ATOM 714 C C . GLU A 1 94 ? 14.356 -1.676 -23.425 1.00 89.50 94 GLU A C 1
ATOM 716 O O . GLU A 1 94 ? 13.202 -1.273 -23.247 1.00 89.50 94 GLU A O 1
ATOM 721 N N . ARG A 1 95 ? 15.074 -2.227 -22.439 1.00 84.31 95 ARG A N 1
ATOM 722 C CA . ARG A 1 95 ? 14.567 -2.422 -21.073 1.00 84.31 95 ARG A CA 1
ATOM 723 C C . ARG A 1 95 ? 14.174 -1.096 -20.434 1.00 84.31 95 ARG A C 1
ATOM 725 O O . ARG A 1 95 ? 13.102 -1.000 -19.837 1.00 84.31 95 ARG A O 1
ATOM 732 N N . HIS A 1 96 ? 15.003 -0.062 -20.586 1.00 85.00 96 HIS A N 1
ATOM 733 C CA . HIS A 1 96 ? 14.714 1.277 -20.074 1.00 85.00 96 HIS A CA 1
ATOM 734 C C . HIS A 1 96 ? 13.483 1.896 -20.747 1.00 85.00 96 HIS A C 1
ATOM 736 O O . HIS A 1 96 ? 12.552 2.325 -20.062 1.00 85.00 96 HIS A O 1
ATOM 742 N N . ASN A 1 97 ? 13.440 1.888 -22.081 1.00 88.38 97 ASN A N 1
ATOM 743 C CA . ASN A 1 97 ? 12.324 2.440 -22.850 1.00 88.38 97 ASN A CA 1
ATOM 744 C C . ASN A 1 97 ? 11.006 1.731 -22.509 1.00 88.38 97 ASN A C 1
ATOM 746 O O . ASN A 1 97 ? 9.984 2.382 -22.275 1.00 88.38 97 ASN A O 1
ATOM 750 N N . ARG A 1 98 ? 11.027 0.395 -22.409 1.00 86.62 98 ARG A N 1
ATOM 751 C CA . ARG A 1 98 ? 9.860 -0.387 -21.995 1.00 86.62 98 ARG A CA 1
ATOM 752 C C . ARG A 1 98 ? 9.464 -0.084 -20.553 1.00 86.62 98 ARG A C 1
ATOM 754 O O . ARG A 1 98 ? 8.279 0.115 -20.293 1.00 86.62 98 ARG A O 1
ATOM 761 N N . GLY A 1 99 ? 10.430 -0.011 -19.638 1.00 84.75 99 GLY A N 1
ATOM 762 C CA . GLY A 1 99 ? 10.200 0.329 -18.235 1.00 84.75 99 GLY A CA 1
ATOM 763 C C . GLY A 1 99 ? 9.519 1.688 -18.071 1.00 84.75 99 GLY A C 1
ATOM 764 O O . GLY A 1 99 ? 8.557 1.802 -17.308 1.00 84.75 99 GLY A O 1
ATOM 765 N N . PHE A 1 100 ? 9.937 2.693 -18.846 1.00 83.81 100 PHE A N 1
ATOM 766 C CA . PHE A 1 100 ? 9.301 4.010 -18.865 1.00 83.81 100 PHE A CA 1
ATOM 767 C C . PHE A 1 100 ? 7.832 3.932 -19.308 1.00 83.81 100 PHE A C 1
ATOM 769 O O . PHE A 1 100 ? 6.945 4.418 -18.604 1.00 83.81 100 PHE A O 1
ATOM 776 N N . VAL A 1 101 ? 7.548 3.255 -20.427 1.00 88.06 101 VAL A N 1
ATOM 777 C CA . VAL A 1 101 ? 6.176 3.087 -20.947 1.00 88.06 101 VAL A CA 1
ATOM 778 C C . VAL A 1 101 ? 5.279 2.336 -19.959 1.00 88.06 101 VAL A C 1
ATOM 780 O O . VAL A 1 101 ? 4.149 2.761 -19.704 1.00 88.06 101 VAL A O 1
ATOM 783 N N . VAL A 1 102 ? 5.770 1.239 -19.376 1.00 86.06 102 VAL A N 1
ATOM 784 C CA . VAL A 1 102 ? 5.028 0.440 -18.386 1.00 86.06 102 VAL A CA 1
ATOM 785 C C . VAL A 1 102 ? 4.707 1.280 -17.154 1.00 86.06 102 VAL A C 1
ATOM 787 O O . VAL A 1 102 ? 3.552 1.328 -16.737 1.00 86.06 102 VAL A O 1
ATOM 790 N N . THR A 1 103 ? 5.697 1.993 -16.616 1.00 83.50 103 THR A N 1
ATOM 791 C CA . THR A 1 103 ? 5.518 2.841 -15.431 1.00 83.50 103 THR A CA 1
ATOM 792 C C . THR A 1 103 ? 4.466 3.920 -15.680 1.00 83.50 103 THR A C 1
ATOM 794 O O . THR A 1 103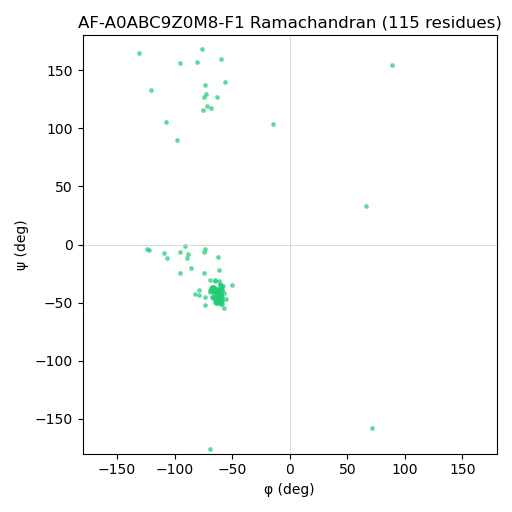 ? 3.535 4.062 -14.893 1.00 83.50 103 THR A O 1
ATOM 797 N N . VAL A 1 104 ? 4.550 4.645 -16.803 1.00 85.06 104 VAL A N 1
ATOM 798 C CA . VAL A 1 104 ? 3.573 5.694 -17.151 1.00 85.06 104 VAL A CA 1
ATOM 799 C C . VAL A 1 104 ? 2.162 5.124 -17.318 1.00 85.06 104 VAL A C 1
ATOM 801 O O . VAL A 1 104 ? 1.197 5.754 -16.888 1.00 85.06 104 VAL A O 1
ATOM 804 N N . THR A 1 105 ? 2.034 3.933 -17.907 1.00 85.19 105 THR A N 1
ATOM 805 C CA . THR A 1 105 ? 0.737 3.263 -18.087 1.00 85.19 105 THR A CA 1
ATOM 806 C C . THR A 1 105 ? 0.123 2.888 -16.738 1.00 85.19 105 THR A C 1
ATOM 808 O O . THR A 1 105 ? -1.017 3.253 -16.463 1.00 85.19 105 THR A O 1
ATOM 811 N N . ILE A 1 106 ? 0.899 2.247 -15.857 1.00 84.31 106 ILE A N 1
ATOM 812 C CA . ILE A 1 106 ? 0.432 1.853 -14.520 1.00 84.31 106 ILE A CA 1
ATOM 813 C C . ILE A 1 106 ? 0.038 3.083 -13.699 1.00 84.31 106 ILE A C 1
ATOM 815 O O . ILE A 1 106 ? -1.038 3.102 -13.108 1.00 84.31 106 ILE A O 1
ATOM 819 N N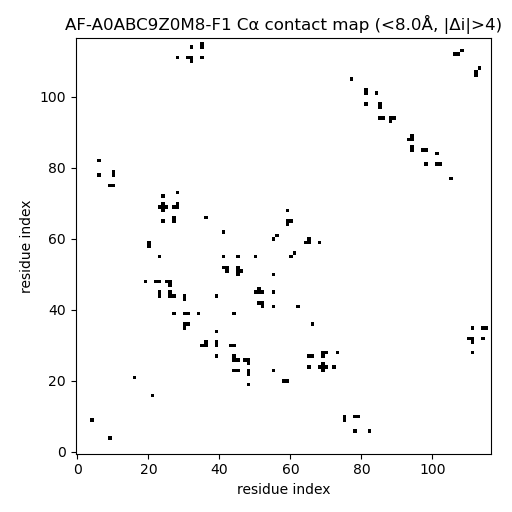 . LEU A 1 107 ? 0.868 4.132 -13.688 1.00 81.81 107 LEU A N 1
ATOM 820 C CA . LEU A 1 107 ? 0.580 5.350 -12.928 1.00 81.81 107 LEU A CA 1
ATOM 821 C C . LEU A 1 107 ? -0.682 6.063 -13.434 1.00 81.81 107 LEU A C 1
ATOM 823 O O . LEU A 1 107 ? -1.466 6.555 -12.624 1.00 81.81 107 LEU A O 1
ATOM 827 N N . ARG A 1 108 ? -0.913 6.106 -14.753 1.00 80.62 108 ARG A N 1
ATOM 828 C CA . ARG A 1 108 ? -2.105 6.745 -15.335 1.00 80.62 108 ARG A CA 1
ATOM 829 C C . ARG A 1 108 ? -3.400 6.057 -14.901 1.00 80.62 108 ARG A C 1
ATOM 831 O O . ARG A 1 108 ? -4.379 6.739 -14.599 1.00 80.62 108 ARG A O 1
ATOM 838 N N . ASP A 1 109 ? -3.390 4.732 -14.837 1.00 81.50 109 ASP A N 1
ATOM 839 C CA . ASP A 1 109 ? -4.579 3.945 -14.512 1.00 81.50 109 ASP A CA 1
ATOM 840 C C . ASP A 1 109 ? -4.718 3.668 -13.006 1.00 81.50 109 ASP A C 1
ATOM 842 O O . ASP A 1 109 ? -5.7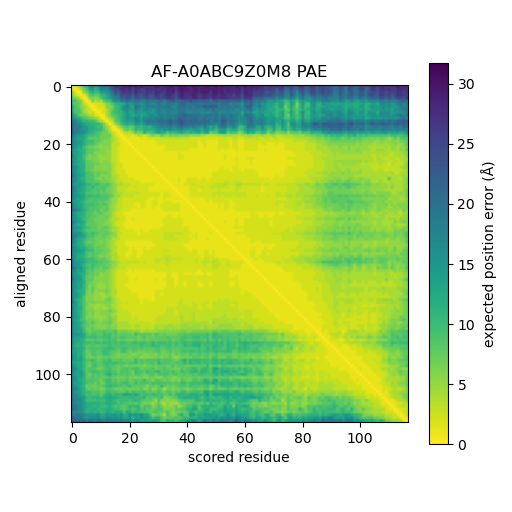12 3.08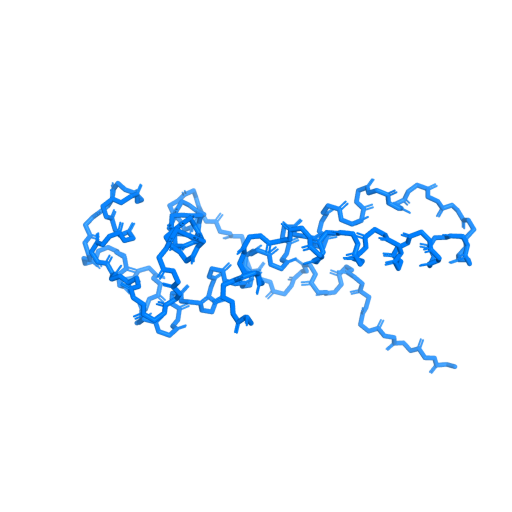5 -12.567 1.00 81.50 109 ASP A O 1
ATOM 846 N N . HIS A 1 110 ? -3.767 4.138 -12.187 1.00 81.12 110 HIS A N 1
ATOM 847 C CA . HIS A 1 110 ? -3.705 3.818 -10.767 1.00 81.12 110 HIS A CA 1
ATOM 848 C C . HIS A 1 110 ? -4.870 4.453 -9.973 1.00 81.12 110 HIS A C 1
ATOM 850 O O . HIS A 1 110 ? -4.939 5.682 -9.834 1.00 81.12 110 HIS A O 1
ATOM 856 N N . PRO A 1 111 ? -5.752 3.650 -9.339 1.00 75.06 111 PRO A N 1
ATOM 857 C CA . PRO A 1 111 ? -6.938 4.164 -8.643 1.00 75.06 111 PRO A CA 1
ATOM 858 C C . PRO A 1 111 ? -6.627 5.148 -7.506 1.00 75.06 111 PRO A C 1
ATOM 860 O O . PRO A 1 111 ? -7.367 6.107 -7.298 1.00 75.06 111 PRO A O 1
ATOM 863 N N . LEU A 1 112 ? -5.521 4.934 -6.784 1.00 76.50 112 LEU A N 1
ATOM 864 C CA . LEU A 1 112 ? -5.052 5.830 -5.723 1.00 76.50 112 LEU A CA 1
ATOM 865 C C . LEU A 1 112 ? -4.629 7.206 -6.242 1.00 76.50 112 LEU A C 1
ATOM 867 O O . LEU A 1 112 ? -4.978 8.210 -5.625 1.00 76.50 112 LEU A O 1
ATOM 871 N N . LEU A 1 113 ? -3.914 7.275 -7.370 1.00 76.19 113 LEU A N 1
ATOM 872 C CA . LEU A 1 113 ? -3.443 8.548 -7.924 1.00 76.19 113 LEU A CA 1
ATOM 873 C C . LEU A 1 113 ? -4.607 9.399 -8.434 1.00 76.19 113 LEU A C 1
ATOM 875 O O . LEU A 1 113 ? -4.641 10.595 -8.165 1.00 76.19 113 LEU A O 1
ATOM 879 N N . ARG A 1 114 ? -5.628 8.769 -9.030 1.00 74.31 114 ARG A N 1
ATOM 880 C CA . ARG A 1 114 ? -6.883 9.432 -9.439 1.00 74.31 114 ARG A CA 1
ATOM 881 C C . ARG A 1 114 ? -7.693 10.033 -8.282 1.00 74.31 114 ARG A C 1
ATOM 883 O O . ARG A 1 114 ? -8.695 10.692 -8.529 1.00 74.31 114 ARG A O 1
ATOM 890 N N . ARG A 1 115 ? -7.342 9.736 -7.027 1.00 72.88 115 ARG A N 1
ATOM 891 C CA . ARG A 1 115 ? -7.987 10.295 -5.827 1.00 72.88 115 ARG A CA 1
ATOM 892 C C . ARG A 1 115 ? -7.099 11.283 -5.067 1.00 72.88 115 ARG A C 1
ATOM 894 O O . ARG A 1 115 ? -7.579 11.878 -4.103 1.00 72.88 115 ARG A O 1
ATOM 901 N N . LEU A 1 116 ? -5.826 11.424 -5.447 1.00 67.31 116 LEU A N 1
ATOM 902 C CA . LEU A 1 116 ? -4.885 12.383 -4.855 1.00 67.31 116 LEU A CA 1
ATOM 903 C C . LEU A 1 116 ? -4.805 13.700 -5.640 1.00 67.31 116 LEU A C 1
ATOM 905 O O . LEU A 1 116 ? -4.464 14.720 -5.043 1.00 67.31 116 LEU A O 1
ATOM 909 N N . PHE A 1 117 ? -5.138 13.660 -6.930 1.00 54.34 117 PHE A N 1
ATOM 910 C CA . PHE A 1 117 ? -5.221 14.791 -7.855 1.00 54.34 117 PHE A CA 1
ATOM 911 C C . PHE A 1 117 ? -6.644 14.900 -8.402 1.00 54.34 117 PHE A C 1
ATOM 913 O O . PHE A 1 117 ? -7.071 16.041 -8.673 1.00 54.34 117 PHE A O 1
#

Radius of gyration: 16.37 Å; Cα contacts (8 Å, |Δi|>4): 86; chains: 1; bounding box: 42×27×44 Å

Solvent-accessible surface area (backbone atoms only — not comparable to full-atom values): 6698 Å² total; per-residue (Å²): 139,82,81,69,82,48,72,65,62,69,61,63,77,63,79,88,72,50,78,66,57,48,40,42,29,52,27,39,48,54,38,27,49,72,64,21,66,91,70,48,52,67,62,60,25,16,57,67,40,72,46,54,56,70,58,46,39,73,74,43,46,55,76,68,43,42,50,50,54,20,51,55,48,50,51,41,54,50,52,51,53,51,44,72,76,38,66,84,50,81,53,68,67,61,26,49,57,49,47,52,54,50,51,52,51,52,57,72,70,30,60,54,53,73,60,76,110

Foldseek 3Di:
DDDDCPLVNLLPPDDDDDPLLVLLLVLQLVQCLVPRLVPDDLCSSQVSSVHDSVVSCVPQNDSVSSVVSSVSVVVSVLSVVLCVVLVPPPDPVVSVVSSVVSSVVCCVPPSNNVRVD

Secondary structure (DSSP, 8-state):
------HHHHHHSSPPPPHHHHHHHHHHHHHHHHH-TTT--HHHHHHHTTS-HHHHHHHH-SHHHHHHHHHHHHHHHHHHHHHHHHTT--SHHHHHHHHHHHHHHHHHH-TTGGGT-